Protein AF-A0A914RS29-F1 (afdb_monomer_lite)

Structure (mmCIF, N/CA/C/O backbone):
data_AF-A0A914RS29-F1
#
_entry.id   AF-A0A914RS29-F1
#
loop_
_atom_site.group_PDB
_atom_site.id
_atom_site.type_symbol
_atom_site.label_atom_id
_atom_site.label_alt_id
_atom_site.label_comp_id
_atom_site.label_asym_id
_atom_site.label_entity_id
_atom_site.label_seq_id
_atom_site.pdbx_PDB_ins_code
_atom_site.Cartn_x
_atom_site.Cartn_y
_atom_site.Cartn_z
_atom_site.occupancy
_atom_site.B_iso_or_equiv
_atom_site.auth_seq_id
_atom_site.auth_comp_id
_atom_site.auth_asym_id
_atom_site.auth_atom_id
_atom_site.pdbx_PDB_model_num
ATOM 1 N N . PHE A 1 1 ? 13.193 -13.927 -17.361 1.00 44.31 1 PHE A N 1
ATOM 2 C CA . PHE A 1 1 ? 12.339 -12.820 -16.896 1.00 44.31 1 PHE A CA 1
ATOM 3 C C . PHE A 1 1 ? 12.975 -12.173 -15.684 1.00 44.31 1 PHE A C 1
ATOM 5 O O . PHE A 1 1 ? 13.055 -12.802 -14.634 1.00 44.31 1 PHE A O 1
ATOM 12 N N . PHE A 1 2 ? 13.460 -10.947 -15.854 1.00 51.28 2 PHE A N 1
ATOM 13 C CA . PHE A 1 2 ? 13.967 -10.108 -14.775 1.00 51.28 2 PHE A CA 1
ATOM 14 C C . PHE A 1 2 ? 12.922 -9.043 -14.450 1.00 51.28 2 PHE A C 1
ATOM 16 O O . PHE A 1 2 ? 12.379 -8.392 -15.341 1.00 51.28 2 PHE A O 1
ATOM 23 N N . VAL A 1 3 ? 12.620 -8.892 -13.164 1.00 55.91 3 VAL A N 1
ATOM 24 C CA . VAL A 1 3 ? 11.637 -7.929 -12.664 1.00 55.91 3 VAL A CA 1
ATOM 25 C C . VAL A 1 3 ? 12.386 -6.903 -11.832 1.00 55.91 3 VAL A C 1
ATOM 27 O O . VAL A 1 3 ? 13.039 -7.263 -10.854 1.00 55.91 3 VAL A O 1
ATOM 30 N N . SER A 1 4 ? 12.308 -5.631 -12.218 1.00 56.94 4 SER A N 1
ATOM 31 C CA . SER A 1 4 ? 12.988 -4.549 -11.507 1.00 56.94 4 SER A CA 1
ATOM 32 C C . SER A 1 4 ? 11.998 -3.512 -11.005 1.00 56.94 4 SER A C 1
ATOM 34 O O . SER A 1 4 ? 11.133 -3.038 -11.742 1.00 56.94 4 SER A O 1
ATOM 36 N N . ILE A 1 5 ? 12.178 -3.138 -9.742 1.00 56.88 5 ILE A N 1
ATOM 37 C CA . ILE A 1 5 ? 11.445 -2.063 -9.063 1.00 56.88 5 ILE A CA 1
ATOM 38 C C . ILE A 1 5 ? 12.197 -0.723 -9.108 1.00 56.88 5 ILE A C 1
ATOM 40 O O . ILE A 1 5 ? 11.660 0.297 -8.684 1.00 56.88 5 ILE A O 1
ATOM 44 N N . THR A 1 6 ? 13.444 -0.723 -9.593 1.00 55.88 6 THR A N 1
ATOM 45 C CA . THR A 1 6 ? 14.320 0.454 -9.682 1.00 55.88 6 THR A CA 1
ATOM 46 C C . THR A 1 6 ? 15.279 0.334 -10.876 1.00 55.88 6 THR A C 1
ATOM 48 O O . THR A 1 6 ? 16.475 0.088 -10.706 1.00 55.88 6 THR A O 1
ATOM 51 N N . PRO A 1 7 ? 14.784 0.503 -12.114 1.00 52.34 7 PRO A N 1
ATOM 52 C CA . PRO A 1 7 ? 15.576 0.299 -13.328 1.00 52.34 7 PRO A CA 1
ATOM 53 C C . PRO A 1 7 ? 16.844 1.157 -13.419 1.00 52.34 7 PRO A C 1
ATOM 55 O O . PRO A 1 7 ? 17.815 0.726 -14.034 1.00 52.34 7 PRO A O 1
ATOM 58 N N . GLU A 1 8 ? 16.866 2.327 -12.775 1.00 53.03 8 GLU A N 1
ATOM 59 C CA . GLU A 1 8 ? 17.963 3.297 -12.910 1.00 53.03 8 GLU A CA 1
ATOM 60 C C . GLU A 1 8 ? 18.667 3.649 -11.592 1.00 53.03 8 GLU A C 1
ATOM 62 O O . GLU A 1 8 ? 19.617 4.426 -11.587 1.00 53.03 8 GLU A O 1
ATOM 67 N N . ALA A 1 9 ? 18.239 3.084 -10.459 1.00 52.06 9 ALA A N 1
ATOM 68 C CA . ALA A 1 9 ? 18.723 3.540 -9.151 1.00 52.06 9 ALA A CA 1
ATOM 69 C C . ALA A 1 9 ? 20.051 2.899 -8.710 1.00 52.06 9 ALA A C 1
ATOM 71 O O . ALA A 1 9 ? 20.603 3.294 -7.686 1.00 52.06 9 ALA A O 1
ATOM 72 N N . SER A 1 10 ? 20.573 1.902 -9.435 1.00 55.94 10 SER A N 1
ATOM 73 C CA . SER A 1 10 ? 21.812 1.220 -9.050 1.00 55.94 10 SER A CA 1
ATOM 74 C C . SER A 1 10 ? 22.668 0.810 -10.249 1.00 55.94 10 SER A C 1
ATOM 76 O O . SER A 1 10 ? 22.168 0.501 -11.331 1.00 55.94 10 SER A O 1
ATOM 78 N N . ARG A 1 11 ? 23.990 0.738 -10.028 1.00 53.81 11 ARG A N 1
ATOM 79 C CA . ARG A 1 11 ? 24.961 0.180 -10.993 1.00 53.81 11 ARG A CA 1
ATOM 80 C C . ARG A 1 11 ? 24.637 -1.271 -11.373 1.00 53.81 11 ARG A C 1
ATOM 82 O O . ARG A 1 11 ? 25.029 -1.734 -12.441 1.00 53.81 11 ARG A O 1
ATOM 89 N N . ILE A 1 12 ? 23.917 -1.980 -10.505 1.00 57.97 12 ILE A N 1
ATOM 90 C CA . ILE A 1 12 ? 23.442 -3.343 -10.745 1.00 57.97 12 ILE A CA 1
ATOM 91 C C . ILE A 1 12 ? 22.290 -3.323 -11.758 1.00 57.97 12 ILE A C 1
ATOM 93 O O . ILE A 1 12 ? 22.309 -4.107 -12.699 1.00 57.97 12 ILE A O 1
ATOM 97 N N . GLY A 1 13 ? 21.344 -2.385 -11.637 1.00 57.66 13 GLY A N 1
ATOM 98 C CA . GLY A 1 13 ? 20.226 -2.235 -12.575 1.00 57.66 13 GLY A CA 1
ATOM 99 C C . GLY A 1 13 ? 20.685 -1.964 -14.009 1.00 57.66 13 GLY A C 1
ATOM 100 O O . GLY A 1 13 ? 20.216 -2.620 -14.937 1.00 57.66 13 GLY A O 1
ATOM 101 N N . THR A 1 14 ? 21.671 -1.079 -14.190 1.00 61.97 14 THR A N 1
ATOM 102 C CA . THR A 1 14 ? 22.238 -0.780 -15.517 1.00 61.97 14 THR A CA 1
ATOM 103 C C . THR A 1 14 ? 23.048 -1.942 -16.094 1.00 61.97 14 THR A C 1
ATOM 105 O O . THR A 1 14 ? 23.002 -2.179 -17.300 1.00 61.97 14 THR A O 1
ATOM 108 N N . THR A 1 15 ? 23.751 -2.698 -15.247 1.00 64.88 15 THR A N 1
ATOM 109 C CA . THR A 1 15 ? 24.511 -3.884 -15.669 1.00 64.88 15 THR A CA 1
ATOM 110 C C . THR A 1 15 ? 23.579 -5.029 -16.064 1.00 64.88 15 THR A C 1
ATOM 112 O O . THR A 1 15 ? 23.747 -5.596 -17.137 1.00 64.88 15 THR A O 1
ATOM 115 N N . ILE A 1 16 ? 22.555 -5.327 -15.258 1.00 62.28 16 ILE A N 1
ATOM 116 C CA . ILE A 1 16 ? 21.561 -6.367 -15.561 1.00 62.28 16 ILE A CA 1
ATOM 117 C C . ILE A 1 16 ? 20.756 -5.996 -16.807 1.00 62.28 16 ILE A C 1
ATOM 119 O O . ILE A 1 16 ? 20.585 -6.840 -17.676 1.00 62.28 16 ILE A O 1
ATOM 123 N N . LYS A 1 17 ? 20.330 -4.734 -16.960 1.00 62.66 17 LYS A N 1
ATOM 124 C CA . LYS A 1 17 ? 19.631 -4.281 -18.174 1.00 62.66 17 LYS A CA 1
ATOM 125 C C . LYS A 1 17 ? 20.494 -4.431 -19.432 1.00 62.66 17 LYS A C 1
ATOM 127 O O . LYS A 1 17 ? 19.974 -4.774 -20.477 1.00 62.66 17 LYS A O 1
ATOM 132 N N . ARG A 1 18 ? 21.814 -4.235 -19.329 1.00 65.00 18 ARG A N 1
ATOM 133 C CA . ARG A 1 18 ? 22.756 -4.497 -20.432 1.00 65.00 18 ARG A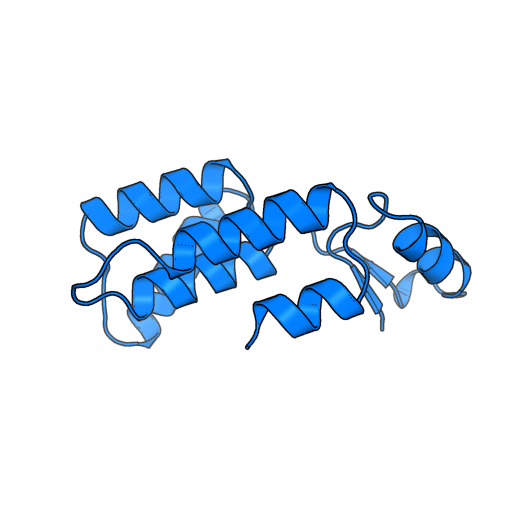 CA 1
ATOM 134 C C . ARG A 1 18 ? 22.984 -5.982 -20.730 1.00 65.00 18 ARG A C 1
ATOM 136 O O . ARG A 1 18 ? 23.480 -6.287 -21.807 1.00 65.00 18 ARG A O 1
ATOM 143 N N . LEU A 1 19 ? 22.721 -6.865 -19.769 1.00 63.88 19 LEU A N 1
ATOM 144 C CA . LEU A 1 19 ? 22.872 -8.317 -19.913 1.00 63.88 19 LEU A CA 1
ATOM 145 C C . LEU A 1 19 ? 21.598 -8.991 -20.432 1.00 63.88 19 LEU A C 1
ATOM 147 O O . LEU A 1 19 ? 21.651 -10.131 -20.881 1.00 63.88 19 LEU A O 1
ATOM 15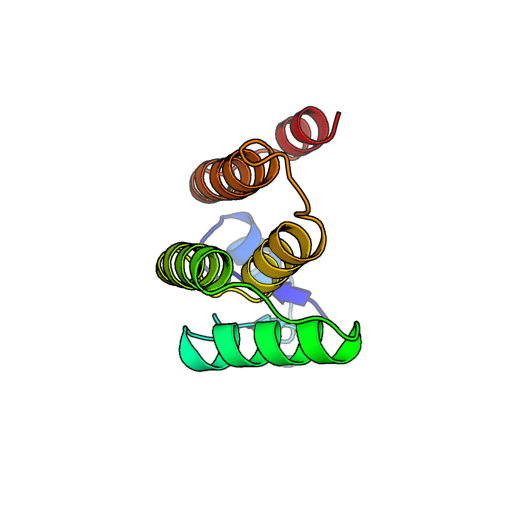1 N N . VAL A 1 20 ? 20.459 -8.308 -20.353 1.00 65.50 20 VAL A N 1
ATOM 152 C CA . VAL A 1 20 ? 19.205 -8.763 -20.942 1.00 65.50 20 VAL A CA 1
ATOM 153 C C . VAL A 1 20 ? 19.186 -8.297 -22.398 1.00 65.50 20 VAL A C 1
ATOM 155 O O . VAL A 1 20 ? 19.021 -7.115 -22.670 1.00 65.50 20 VAL A O 1
ATOM 158 N N . GLU A 1 21 ? 19.420 -9.225 -23.328 1.00 65.12 21 GLU A N 1
ATOM 159 C CA . GLU A 1 21 ? 19.482 -8.948 -24.776 1.00 65.12 21 GLU A CA 1
ATOM 160 C C . GLU A 1 21 ? 18.104 -8.645 -25.392 1.00 65.12 21 GLU A C 1
ATOM 162 O O . GLU A 1 21 ? 18.026 -8.064 -26.472 1.00 65.12 21 GLU A O 1
ATOM 167 N N . ASP A 1 22 ? 17.027 -9.022 -24.697 1.00 68.56 22 ASP A N 1
ATOM 168 C CA . ASP A 1 22 ? 15.638 -8.880 -25.130 1.00 68.56 22 ASP A CA 1
ATOM 169 C C . ASP A 1 22 ? 14.831 -8.062 -24.108 1.00 68.56 22 ASP A C 1
ATOM 171 O O . ASP A 1 22 ? 14.561 -8.522 -22.994 1.00 68.56 22 ASP A O 1
ATOM 175 N N . ASP A 1 23 ? 14.428 -6.848 -24.492 1.00 64.00 23 ASP A N 1
ATOM 176 C CA . ASP A 1 23 ? 13.667 -5.921 -23.645 1.00 64.00 23 ASP A CA 1
ATOM 177 C C . ASP A 1 23 ? 12.317 -6.506 -23.174 1.00 64.00 23 ASP A C 1
ATOM 179 O O . ASP A 1 23 ? 11.839 -6.139 -22.099 1.00 64.00 23 ASP A O 1
ATOM 183 N N . GLU A 1 24 ? 11.732 -7.476 -23.891 1.00 64.12 24 GLU A N 1
ATOM 184 C CA . GLU A 1 24 ? 10.507 -8.184 -23.472 1.00 64.12 24 GLU A CA 1
ATOM 185 C C . GLU A 1 24 ? 10.734 -9.054 -22.222 1.00 64.12 24 GLU A C 1
ATOM 187 O O . GLU A 1 24 ? 9.803 -9.374 -21.477 1.00 64.12 24 GLU A O 1
ATOM 192 N N . GLN A 1 25 ? 11.987 -9.423 -21.938 1.00 63.75 25 GLN A N 1
ATOM 193 C CA . GLN A 1 25 ? 12.357 -10.191 -20.750 1.00 63.75 25 GLN A CA 1
ATOM 194 C C . GLN A 1 25 ? 12.573 -9.312 -19.512 1.00 63.75 25 GLN A C 1
ATOM 196 O O . GLN A 1 25 ? 12.830 -9.855 -18.424 1.00 63.75 25 GLN A O 1
ATOM 201 N N . TYR A 1 26 ? 12.453 -7.987 -19.658 1.00 64.81 26 TYR A N 1
ATOM 202 C CA . TYR A 1 26 ? 12.576 -7.005 -18.592 1.00 64.81 26 TYR A CA 1
ATOM 203 C C . TYR A 1 26 ? 11.231 -6.345 -18.283 1.00 64.81 26 TYR A C 1
ATOM 205 O O . TYR A 1 26 ? 10.769 -5.438 -18.973 1.00 64.81 26 TYR A O 1
ATOM 213 N N . VAL A 1 27 ? 10.614 -6.746 -17.173 1.00 73.12 27 VAL A N 1
ATOM 214 C CA . VAL A 1 27 ? 9.361 -6.129 -16.727 1.00 73.12 27 VAL A CA 1
ATOM 215 C C . VAL A 1 27 ? 9.676 -5.057 -15.695 1.00 73.12 27 VAL A C 1
ATOM 217 O O . VAL A 1 27 ? 10.074 -5.349 -14.561 1.00 73.12 27 VAL A O 1
ATOM 220 N N . HIS A 1 28 ? 9.481 -3.799 -16.087 1.00 69.06 28 HIS A N 1
ATOM 221 C CA . HIS A 1 28 ? 9.483 -2.690 -15.145 1.00 69.06 28 HIS A CA 1
ATOM 222 C C . HIS A 1 28 ? 8.205 -2.719 -14.312 1.00 69.06 28 HIS A C 1
ATOM 224 O O . HIS A 1 28 ? 7.097 -2.715 -14.849 1.00 69.06 28 HIS A O 1
ATOM 230 N N . VAL A 1 29 ? 8.364 -2.704 -12.992 1.00 76.50 29 VAL A N 1
ATOM 231 C CA . VAL A 1 29 ? 7.234 -2.661 -12.071 1.00 76.50 29 VAL A CA 1
ATOM 232 C C . VAL A 1 29 ? 7.193 -1.292 -11.399 1.00 76.50 29 VAL A C 1
ATOM 234 O O . VAL A 1 29 ? 7.988 -1.037 -10.489 1.00 76.50 29 VAL A O 1
ATOM 237 N N . PRO A 1 30 ? 6.281 -0.400 -11.827 1.00 80.06 30 PRO A N 1
ATOM 238 C CA . PRO A 1 30 ? 6.197 0.937 -11.271 1.00 80.06 30 PRO A CA 1
ATOM 239 C C . PRO A 1 30 ? 5.618 0.923 -9.846 1.00 80.06 30 PRO A C 1
ATOM 241 O O . PRO A 1 30 ? 4.994 -0.055 -9.416 1.00 80.06 30 PRO A O 1
ATOM 244 N N . PRO A 1 31 ? 5.775 2.028 -9.099 1.00 85.31 31 PRO A N 1
ATOM 245 C CA . PRO A 1 31 ? 5.020 2.244 -7.872 1.00 85.31 31 PRO A CA 1
ATOM 246 C C . PRO A 1 31 ? 3.508 2.166 -8.135 1.00 85.31 31 PRO A C 1
ATOM 248 O O . PRO A 1 31 ? 3.026 2.696 -9.133 1.00 85.31 31 PRO A O 1
ATOM 251 N N . LEU A 1 32 ? 2.749 1.542 -7.227 1.00 88.75 32 LEU A N 1
ATOM 252 C CA . LEU A 1 32 ? 1.290 1.415 -7.353 1.00 88.75 32 LEU A CA 1
ATOM 253 C C . LEU A 1 32 ? 0.561 2.759 -7.221 1.00 88.75 32 LEU A C 1
ATOM 255 O O . LEU A 1 32 ? -0.559 2.904 -7.700 1.00 88.75 32 LEU A O 1
ATOM 259 N N . GLY A 1 33 ? 1.162 3.730 -6.532 1.00 91.69 33 GLY A N 1
ATOM 260 C CA . GLY A 1 33 ? 0.478 4.947 -6.111 1.00 91.69 33 GLY A CA 1
ATOM 261 C C . GLY A 1 33 ? -0.383 4.751 -4.857 1.00 91.69 33 GLY A C 1
ATOM 262 O O . GLY A 1 33 ? -0.657 3.635 -4.414 1.00 91.69 33 GLY A O 1
ATOM 263 N N . MET A 1 34 ? -0.775 5.872 -4.243 1.00 93.75 34 MET A N 1
ATOM 264 C CA . MET A 1 34 ? -1.455 5.890 -2.941 1.00 93.75 34 MET A CA 1
ATOM 265 C C . MET A 1 34 ? -2.817 5.187 -2.981 1.00 93.75 34 MET A C 1
ATOM 267 O O . MET A 1 34 ? -3.083 4.341 -2.132 1.00 93.75 34 MET A O 1
ATOM 271 N N . GLY A 1 35 ? -3.665 5.524 -3.961 1.00 95.75 35 GLY A N 1
ATOM 272 C CA . GLY A 1 35 ? -5.026 4.984 -4.062 1.00 95.75 35 GLY A CA 1
ATOM 273 C C . GLY A 1 35 ? -5.026 3.463 -4.183 1.00 95.75 35 GLY A C 1
ATOM 274 O O . GLY A 1 35 ? -5.541 2.772 -3.307 1.00 95.75 35 GLY A O 1
ATOM 275 N N . LEU A 1 36 ? -4.327 2.943 -5.195 1.00 94.44 36 LEU A N 1
ATOM 276 C CA . LEU A 1 36 ? -4.216 1.502 -5.415 1.00 94.44 36 LEU A CA 1
ATOM 277 C C . LEU A 1 36 ? -3.481 0.795 -4.265 1.00 94.44 36 LEU A C 1
ATOM 279 O O . LEU A 1 36 ? -3.861 -0.305 -3.874 1.00 94.44 36 LEU A O 1
ATOM 283 N N . GLY A 1 37 ? -2.461 1.424 -3.671 1.00 94.88 37 GLY A N 1
ATOM 284 C CA . GLY A 1 37 ? -1.777 0.885 -2.494 1.00 94.88 37 GLY A CA 1
ATOM 285 C C . GLY A 1 37 ? -2.709 0.699 -1.289 1.00 94.88 37 GLY A C 1
ATOM 286 O O . GLY A 1 37 ? -2.641 -0.332 -0.618 1.00 94.88 37 GLY A O 1
ATOM 287 N N . LEU A 1 38 ? -3.603 1.659 -1.028 1.00 96.19 38 LEU A N 1
ATOM 288 C CA . LEU A 1 38 ? -4.609 1.565 0.034 1.00 96.19 38 LEU A CA 1
ATOM 289 C C . LEU A 1 38 ? -5.658 0.491 -0.269 1.00 96.19 38 LEU A C 1
ATOM 291 O O . LEU A 1 38 ? -5.967 -0.315 0.610 1.00 96.19 38 LEU A O 1
ATOM 295 N N . GLU A 1 39 ? -6.165 0.452 -1.502 1.00 97.12 39 GLU A N 1
ATOM 296 C CA . GLU A 1 39 ? -7.143 -0.546 -1.951 1.00 97.12 39 GLU A CA 1
ATOM 297 C C . GLU A 1 39 ? -6.598 -1.969 -1.817 1.00 97.12 39 GLU A C 1
ATOM 299 O O . GLU A 1 39 ? -7.244 -2.825 -1.217 1.00 97.12 39 GLU A O 1
ATOM 304 N N . VAL A 1 40 ? -5.369 -2.213 -2.277 1.00 95.88 40 VAL A N 1
ATOM 305 C CA . VAL A 1 40 ? -4.716 -3.526 -2.183 1.00 95.88 40 VAL A CA 1
ATOM 306 C C . VAL A 1 40 ? -4.552 -3.970 -0.729 1.00 95.88 40 VAL A C 1
ATOM 308 O O . VAL A 1 40 ? -4.816 -5.128 -0.401 1.00 95.88 40 VAL A O 1
ATOM 311 N N . ILE A 1 41 ? -4.152 -3.064 0.169 1.00 94.19 41 ILE A N 1
ATOM 312 C CA . ILE A 1 41 ? -4.056 -3.379 1.601 1.00 94.19 41 ILE A CA 1
ATOM 313 C C . ILE A 1 41 ? -5.442 -3.689 2.177 1.00 94.19 41 ILE A C 1
ATOM 315 O O . ILE A 1 41 ? -5.572 -4.634 2.957 1.00 94.19 41 ILE A O 1
ATOM 319 N N . ALA A 1 42 ? -6.474 -2.933 1.796 1.00 95.25 42 ALA A N 1
ATOM 320 C CA . ALA A 1 42 ? -7.841 -3.171 2.246 1.00 95.25 42 ALA A CA 1
ATOM 321 C C . ALA A 1 42 ? -8.349 -4.545 1.788 1.00 95.25 42 ALA A C 1
ATOM 323 O O . ALA A 1 42 ? -8.883 -5.297 2.604 1.00 95.25 42 ALA A O 1
ATOM 324 N N . GLU A 1 43 ? -8.119 -4.907 0.527 1.00 95.50 43 GLU A N 1
ATOM 325 C CA . GLU A 1 43 ? -8.486 -6.215 -0.018 1.00 95.50 43 GLU A CA 1
ATOM 326 C C . GLU A 1 43 ? -7.730 -7.357 0.667 1.00 95.50 43 GLU A C 1
ATOM 328 O O . GLU A 1 43 ? -8.342 -8.335 1.097 1.00 95.50 43 GLU A O 1
ATOM 333 N N . TRP A 1 44 ? -6.418 -7.230 0.889 1.00 94.38 44 TRP A N 1
ATOM 334 C CA . TRP A 1 44 ? -5.670 -8.250 1.632 1.00 94.38 44 TRP A CA 1
ATOM 335 C C . TRP A 1 44 ? -6.155 -8.421 3.074 1.00 94.38 44 TRP A C 1
ATOM 337 O O . TRP A 1 44 ? -6.183 -9.544 3.575 1.00 94.38 44 TRP A O 1
ATOM 347 N N . MET A 1 45 ? -6.570 -7.341 3.737 1.00 92.62 45 MET A N 1
ATOM 348 C CA . MET A 1 45 ? -7.162 -7.413 5.075 1.00 92.62 45 MET A CA 1
ATOM 349 C C . MET A 1 45 ? -8.521 -8.131 5.056 1.00 92.62 45 MET A C 1
ATOM 351 O O . MET A 1 45 ? -8.755 -9.004 5.898 1.00 92.62 45 MET A O 1
ATOM 355 N N . LYS A 1 46 ? -9.375 -7.847 4.060 1.00 92.62 46 LYS A N 1
ATOM 356 C CA . LYS A 1 46 ? -10.654 -8.551 3.861 1.00 92.62 46 LYS A CA 1
ATOM 357 C C . LYS A 1 46 ? -10.452 -10.050 3.645 1.00 92.62 46 LYS A C 1
ATOM 359 O O . LYS A 1 46 ? -11.152 -10.840 4.272 1.00 92.62 46 LYS A O 1
ATOM 364 N N . LEU A 1 47 ? -9.471 -10.445 2.827 1.00 90.44 47 LEU A N 1
ATOM 365 C CA . LEU A 1 47 ? -9.163 -11.856 2.553 1.00 90.44 47 LEU A CA 1
ATOM 366 C C . LEU A 1 47 ? -8.792 -12.647 3.814 1.00 90.44 47 LEU A C 1
ATOM 368 O O . LEU A 1 47 ? -9.083 -13.836 3.898 1.00 90.44 47 LEU A O 1
ATOM 372 N N . VAL A 1 48 ? -8.184 -11.999 4.813 1.00 86.88 48 VAL A N 1
ATOM 373 C CA . VAL A 1 48 ? -7.875 -12.625 6.113 1.00 86.88 48 VAL A CA 1
ATOM 374 C C . VAL A 1 48 ? -8.967 -12.403 7.168 1.00 86.88 48 VAL A C 1
ATOM 376 O O . VAL A 1 48 ? -8.736 -12.644 8.355 1.00 86.88 48 VAL A O 1
ATOM 379 N N . GLY A 1 49 ? -10.147 -11.926 6.758 1.00 86.94 49 GLY A N 1
ATOM 380 C CA . GLY A 1 49 ? -11.306 -11.715 7.625 1.00 86.94 49 GLY A CA 1
ATOM 381 C C . GLY A 1 49 ? -11.105 -10.617 8.671 1.00 86.94 49 GLY A C 1
ATOM 382 O O . GLY A 1 49 ? -11.650 -10.707 9.770 1.00 86.94 49 GLY A O 1
ATOM 383 N N . ARG A 1 50 ? -10.276 -9.606 8.384 1.00 85.56 50 ARG A N 1
ATOM 384 C CA . ARG A 1 50 ? -9.959 -8.517 9.319 1.00 85.56 50 ARG A CA 1
ATOM 385 C C . ARG A 1 50 ? -10.116 -7.148 8.667 1.00 85.56 50 ARG A C 1
ATOM 387 O O . ARG A 1 50 ? -10.093 -6.996 7.454 1.00 85.56 50 ARG A O 1
ATOM 394 N N . THR A 1 51 ? -10.210 -6.126 9.507 1.00 88.56 51 THR A N 1
ATO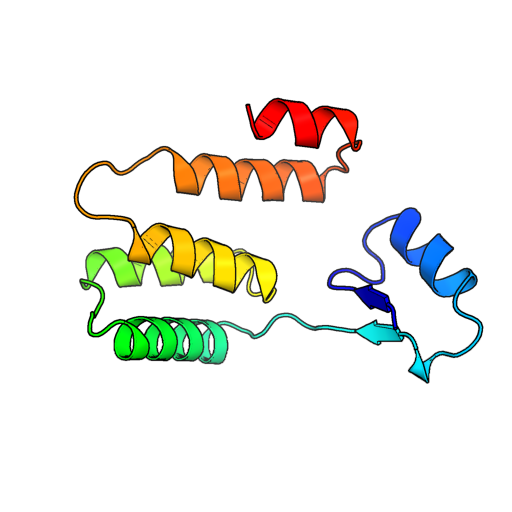M 395 C CA . THR A 1 51 ? -10.072 -4.725 9.103 1.00 88.56 51 THR A CA 1
ATOM 396 C C . THR A 1 51 ? -9.073 -4.029 10.019 1.00 88.56 51 THR A C 1
ATOM 398 O O . THR A 1 51 ? -8.774 -4.519 11.112 1.00 88.56 51 THR A O 1
ATOM 401 N N . LEU A 1 52 ? -8.520 -2.911 9.562 1.00 87.94 52 LEU A N 1
ATOM 402 C CA . LEU A 1 52 ? -7.636 -2.074 10.364 1.00 87.94 52 LEU A CA 1
ATOM 403 C C . LEU A 1 52 ? -8.448 -1.019 11.121 1.00 87.94 52 LEU A C 1
ATOM 405 O O . LEU A 1 52 ? -9.455 -0.506 10.634 1.00 87.94 52 LEU A O 1
ATOM 409 N N . THR A 1 53 ? -7.976 -0.661 12.311 1.00 89.31 53 THR A N 1
ATOM 410 C CA . THR A 1 53 ? -8.476 0.504 13.056 1.00 89.31 53 THR A CA 1
ATOM 411 C C . THR A 1 53 ? -8.119 1.808 12.334 1.00 89.31 53 THR A C 1
ATOM 413 O O . THR A 1 53 ? -7.146 1.860 11.580 1.00 89.31 53 THR A O 1
ATOM 416 N N . ALA A 1 54 ? -8.833 2.901 12.625 1.00 88.94 54 ALA A N 1
ATOM 417 C CA . ALA A 1 54 ? -8.539 4.225 12.056 1.00 88.94 54 ALA A CA 1
ATOM 418 C C . ALA A 1 54 ? -7.074 4.660 12.275 1.00 88.94 54 ALA A C 1
ATOM 420 O O . ALA A 1 54 ? -6.434 5.200 11.376 1.00 88.94 54 ALA A O 1
ATOM 421 N N . ARG A 1 55 ? -6.499 4.346 13.445 1.00 86.06 55 ARG A N 1
ATOM 422 C CA . ARG A 1 55 ? -5.090 4.633 13.757 1.00 86.06 55 ARG A CA 1
ATOM 423 C C . ARG A 1 55 ? -4.114 3.795 12.928 1.00 86.06 55 ARG A C 1
ATOM 425 O O . ARG A 1 55 ? -3.048 4.278 12.563 1.00 86.06 55 ARG A O 1
ATOM 432 N N . GLN A 1 56 ? -4.439 2.533 12.658 1.00 86.81 56 GLN A N 1
ATOM 433 C CA . GLN A 1 56 ? -3.618 1.701 11.778 1.00 86.81 56 GLN A CA 1
ATOM 434 C C . GLN A 1 56 ? -3.683 2.207 10.336 1.00 86.81 56 GLN A C 1
ATOM 436 O O . GLN A 1 56 ? -2.642 2.256 9.690 1.00 86.81 56 GLN A O 1
ATOM 441 N N . TRP A 1 57 ? -4.852 2.651 9.867 1.00 92.50 57 TRP A N 1
ATOM 442 C CA . TRP A 1 57 ? -4.987 3.290 8.558 1.00 92.50 57 TRP A CA 1
ATOM 443 C C . TRP A 1 57 ? -4.167 4.578 8.439 1.00 92.50 57 TRP A C 1
ATOM 445 O O . TRP A 1 57 ? -3.469 4.743 7.448 1.00 92.50 57 TRP A O 1
ATOM 455 N N . ASP A 1 58 ? -4.145 5.433 9.465 1.00 88.56 58 ASP A N 1
ATOM 456 C CA . ASP A 1 58 ? -3.276 6.621 9.489 1.00 88.56 58 ASP A CA 1
ATOM 457 C C . ASP A 1 58 ? -1.784 6.260 9.327 1.00 88.56 58 ASP A C 1
ATOM 459 O O . ASP A 1 58 ? -1.060 6.896 8.560 1.00 88.56 58 ASP A O 1
ATOM 463 N N . LEU A 1 59 ? -1.322 5.185 9.980 1.00 84.88 59 LEU A N 1
ATOM 464 C CA . LEU A 1 59 ? 0.049 4.687 9.809 1.00 84.88 59 LEU A CA 1
ATOM 465 C C . LEU A 1 59 ? 0.308 4.141 8.400 1.00 84.88 59 LEU A C 1
ATOM 467 O O . LEU A 1 59 ? 1.388 4.373 7.858 1.00 84.88 59 LEU A O 1
ATOM 471 N N . VAL A 1 60 ? -0.657 3.429 7.811 1.00 89.06 60 VAL A N 1
ATOM 472 C CA . VAL A 1 60 ? -0.563 2.932 6.430 1.00 89.06 60 VAL A CA 1
ATOM 473 C C . VAL A 1 60 ? -0.444 4.100 5.457 1.00 89.06 60 VAL A C 1
ATOM 475 O O . VAL A 1 60 ? 0.481 4.113 4.649 1.00 89.06 60 VAL A O 1
ATOM 478 N N . THR A 1 61 ? -1.315 5.104 5.569 1.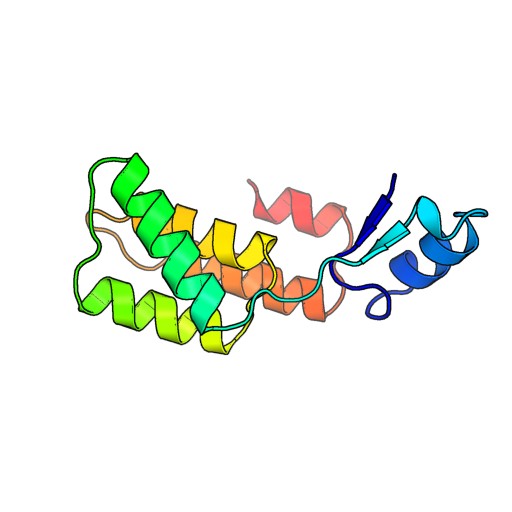00 91.62 61 THR A N 1
ATOM 479 C CA . THR A 1 61 ? -1.301 6.291 4.705 1.00 91.62 61 THR A CA 1
ATOM 480 C C . THR A 1 61 ? 0.019 7.046 4.821 1.00 91.62 61 THR A C 1
ATOM 482 O O . THR A 1 61 ? 0.625 7.387 3.809 1.00 91.62 61 THR A O 1
ATOM 485 N N . LYS A 1 62 ? 0.528 7.250 6.044 1.00 85.56 62 LYS A N 1
ATOM 486 C CA . LYS A 1 62 ? 1.841 7.877 6.256 1.00 85.56 62 LYS A CA 1
ATOM 487 C C . LYS A 1 62 ? 2.966 7.072 5.619 1.00 85.56 62 LYS A C 1
ATOM 489 O O . LYS A 1 62 ? 3.822 7.660 4.974 1.00 85.56 62 LYS A O 1
ATOM 494 N N . ALA A 1 63 ? 2.963 5.748 5.766 1.00 83.75 63 ALA A N 1
ATOM 495 C CA . ALA A 1 63 ? 3.981 4.894 5.163 1.00 83.75 63 ALA A CA 1
ATOM 496 C C . ALA A 1 63 ? 3.929 4.953 3.627 1.00 83.75 63 ALA A C 1
ATOM 498 O O . ALA A 1 63 ? 4.958 5.187 2.997 1.00 83.75 63 ALA A O 1
ATOM 499 N N . LEU A 1 64 ? 2.740 4.827 3.028 1.00 87.81 64 LEU A N 1
ATOM 500 C CA . LEU A 1 64 ? 2.550 4.905 1.576 1.00 87.81 64 LEU A CA 1
ATOM 501 C C . LEU A 1 64 ? 2.926 6.272 0.992 1.00 87.81 64 LEU A C 1
ATOM 503 O O . LEU A 1 64 ? 3.328 6.344 -0.165 1.00 87.81 64 LEU A O 1
ATOM 507 N N . ALA A 1 65 ? 2.857 7.350 1.777 1.00 88.88 65 ALA A N 1
ATOM 508 C CA . ALA A 1 65 ? 3.325 8.662 1.336 1.00 88.88 65 ALA A CA 1
ATOM 509 C C . ALA A 1 65 ? 4.845 8.690 1.076 1.00 88.88 65 ALA A C 1
ATOM 511 O O . ALA A 1 65 ? 5.306 9.511 0.288 1.00 88.88 65 ALA A O 1
ATOM 512 N N . TYR A 1 66 ? 5.620 7.788 1.696 1.00 83.94 66 TYR A N 1
ATOM 513 C CA . TYR A 1 66 ? 7.062 7.668 1.460 1.00 83.94 66 TYR A CA 1
ATOM 514 C C . TYR A 1 66 ? 7.409 6.777 0.266 1.00 83.94 66 TYR A C 1
ATOM 516 O O . TYR A 1 66 ? 8.369 7.059 -0.448 1.00 83.94 66 TYR A O 1
ATOM 524 N N . CYS A 1 67 ? 6.684 5.677 0.063 1.00 82.56 67 CYS A N 1
ATOM 525 C CA . CYS A 1 67 ? 6.952 4.740 -1.023 1.00 82.56 67 CYS A CA 1
ATOM 526 C C . CYS A 1 67 ? 5.688 3.945 -1.356 1.00 82.56 67 CYS A C 1
ATOM 528 O O . CYS A 1 67 ? 4.935 3.552 -0.472 1.00 82.56 67 CYS A O 1
ATOM 530 N N . THR A 1 68 ? 5.463 3.677 -2.639 1.00 89.25 68 THR A N 1
ATOM 531 C CA . THR A 1 68 ? 4.337 2.852 -3.105 1.00 89.25 68 THR A CA 1
ATOM 532 C C . THR A 1 68 ? 4.795 1.712 -4.010 1.00 89.25 68 THR A C 1
ATOM 534 O O . THR A 1 68 ? 3.992 1.142 -4.739 1.00 89.25 68 THR A O 1
ATOM 537 N N . LEU A 1 69 ? 6.080 1.339 -3.966 1.00 87.12 69 LEU A N 1
ATOM 538 C CA . LEU A 1 69 ? 6.569 0.154 -4.675 1.00 87.12 69 LEU A CA 1
ATOM 539 C C . LEU A 1 69 ? 5.886 -1.112 -4.131 1.00 87.12 69 LEU A C 1
ATOM 541 O O . LEU A 1 69 ? 5.719 -1.223 -2.913 1.00 87.12 69 LEU A O 1
ATOM 545 N N . PRO A 1 70 ? 5.538 -2.099 -4.976 1.00 85.81 70 PRO A N 1
ATOM 546 C CA . PRO A 1 70 ? 4.753 -3.259 -4.540 1.00 85.81 70 PRO A CA 1
ATOM 547 C C . PRO A 1 70 ? 5.347 -4.046 -3.378 1.00 85.81 70 PRO A C 1
ATOM 549 O O . PRO A 1 70 ? 4.617 -4.463 -2.477 1.00 85.81 70 PRO A O 1
ATOM 552 N N . LEU A 1 71 ? 6.675 -4.195 -3.348 1.00 83.75 71 LEU A N 1
ATOM 553 C CA . LEU A 1 71 ? 7.370 -4.823 -2.227 1.00 83.75 71 LEU A CA 1
ATOM 554 C C . LEU A 1 71 ? 7.115 -4.061 -0.921 1.00 83.75 71 LEU A C 1
ATOM 556 O O . LEU A 1 71 ? 6.801 -4.661 0.104 1.00 83.75 71 LEU A O 1
ATOM 560 N N . PHE A 1 72 ? 7.187 -2.733 -0.962 1.00 85.88 72 PHE A N 1
ATOM 561 C CA . PHE A 1 72 ? 6.961 -1.901 0.210 1.00 85.88 72 PHE A CA 1
ATOM 562 C C . PHE A 1 72 ? 5.496 -1.923 0.663 1.00 85.88 72 PHE A C 1
ATOM 564 O O . PHE A 1 72 ? 5.233 -2.079 1.854 1.00 85.88 72 PHE A O 1
ATOM 571 N N . VAL A 1 73 ? 4.538 -1.889 -0.269 1.00 88.75 73 VAL A N 1
ATOM 572 C CA . VAL A 1 73 ? 3.109 -2.074 0.049 1.00 88.75 73 VAL A CA 1
ATOM 573 C C . VAL A 1 73 ? 2.875 -3.427 0.737 1.00 88.75 73 VAL A C 1
ATOM 575 O O . VAL A 1 73 ? 2.163 -3.503 1.743 1.00 88.75 73 VAL A O 1
ATOM 578 N N . LYS A 1 74 ? 3.545 -4.494 0.276 1.00 87.19 74 LYS A N 1
ATOM 579 C CA . LYS A 1 74 ? 3.487 -5.817 0.916 1.00 87.19 74 LYS A CA 1
ATOM 580 C C . LYS A 1 74 ? 4.080 -5.817 2.328 1.00 87.19 74 LYS A C 1
ATOM 582 O O . LYS A 1 74 ? 3.502 -6.442 3.220 1.00 87.19 74 LYS A O 1
ATOM 587 N N . LEU A 1 75 ? 5.191 -5.113 2.553 1.00 85.00 75 LEU A N 1
ATOM 588 C CA . LEU A 1 75 ? 5.812 -4.971 3.877 1.00 85.00 75 LEU A CA 1
ATOM 589 C C . LEU A 1 75 ? 4.929 -4.180 4.850 1.00 85.00 75 LEU A C 1
ATOM 591 O O . LEU A 1 75 ? 4.784 -4.584 6.009 1.00 85.00 75 LEU A O 1
ATOM 595 N N . ILE A 1 76 ? 4.288 -3.100 4.388 1.00 87.12 76 ILE A N 1
ATOM 596 C CA . ILE A 1 76 ? 3.310 -2.349 5.187 1.00 87.12 76 ILE A CA 1
ATOM 597 C C . ILE A 1 76 ? 2.176 -3.280 5.615 1.00 87.12 76 ILE A C 1
ATOM 599 O O . ILE A 1 76 ? 1.914 -3.393 6.814 1.00 87.12 76 ILE A O 1
ATOM 603 N N . TYR A 1 77 ? 1.560 -3.996 4.666 1.00 89.12 77 TYR A N 1
ATOM 604 C CA . TYR A 1 77 ? 0.516 -4.982 4.958 1.00 89.12 77 TYR A CA 1
ATOM 605 C C . TYR A 1 77 ? 0.979 -6.007 5.999 1.00 89.12 77 TYR A C 1
ATOM 607 O O . TYR A 1 77 ? 0.331 -6.185 7.029 1.00 89.12 77 TYR A O 1
ATOM 615 N N . ALA A 1 78 ? 2.134 -6.641 5.775 1.00 84.38 78 ALA A N 1
ATOM 616 C CA . ALA A 1 78 ? 2.672 -7.658 6.673 1.00 84.38 78 ALA A CA 1
ATOM 617 C C . ALA A 1 78 ? 2.926 -7.119 8.091 1.00 84.38 78 ALA A C 1
ATOM 619 O O . ALA A 1 78 ? 2.845 -7.870 9.065 1.00 84.38 78 ALA A O 1
ATOM 620 N N . THR A 1 79 ? 3.217 -5.823 8.215 1.00 81.81 79 THR A N 1
ATOM 621 C CA . THR A 1 79 ? 3.406 -5.144 9.498 1.00 81.81 79 THR A CA 1
ATOM 622 C C . THR A 1 79 ? 2.076 -4.900 10.208 1.00 81.81 79 THR A C 1
ATOM 624 O O . THR A 1 79 ? 1.940 -5.211 11.394 1.00 81.81 79 THR A O 1
ATOM 627 N N . VAL A 1 80 ? 1.075 -4.361 9.507 1.00 84.44 80 VAL A N 1
ATOM 628 C CA . VAL A 1 80 ? -0.221 -4.015 10.115 1.00 84.44 80 VAL A CA 1
ATOM 629 C C . VAL A 1 80 ? -1.107 -5.235 10.361 1.00 84.44 80 VAL A C 1
ATOM 631 O O . VAL A 1 80 ? -1.822 -5.259 11.359 1.00 84.44 80 VAL A O 1
ATOM 634 N N . ALA A 1 81 ? -0.985 -6.285 9.545 1.00 83.38 81 ALA A N 1
ATOM 635 C CA . ALA A 1 81 ? -1.706 -7.547 9.717 1.00 83.38 81 ALA A CA 1
ATOM 636 C C . ALA A 1 81 ? -1.254 -8.336 10.962 1.00 83.38 81 ALA A C 1
ATOM 638 O O . ALA A 1 81 ? -2.057 -9.044 11.580 1.00 83.38 81 ALA A O 1
ATOM 639 N N . ARG A 1 82 ? 0.025 -8.205 11.354 1.00 76.31 82 ARG A N 1
ATOM 640 C CA . ARG A 1 82 ? 0.596 -8.845 12.555 1.00 76.31 82 ARG A CA 1
ATOM 641 C C . ARG A 1 82 ? 0.342 -8.063 13.844 1.00 76.31 82 ARG A C 1
ATOM 643 O O . ARG A 1 82 ? 0.372 -8.649 14.924 1.00 76.31 82 ARG A O 1
ATOM 650 N N . LYS A 1 83 ? 0.115 -6.749 13.762 1.00 62.50 83 LYS A N 1
ATOM 651 C CA . LYS A 1 83 ? 0.039 -5.868 14.936 1.00 62.50 83 LYS A CA 1
ATOM 652 C C . LYS A 1 83 ? -1.227 -6.156 15.757 1.00 62.50 83 LYS A C 1
ATOM 654 O O . LYS A 1 83 ? -2.321 -5.777 15.346 1.00 62.50 83 LYS A O 1
ATOM 659 N N . ARG A 1 84 ? -1.062 -6.785 16.930 1.00 56.16 84 ARG A N 1
ATOM 660 C CA . ARG A 1 84 ? -2.066 -6.767 18.008 1.00 56.16 84 ARG A CA 1
ATOM 661 C C . ARG A 1 84 ? -1.719 -5.751 19.107 1.00 56.16 84 ARG A C 1
ATOM 663 O O . ARG A 1 84 ? -2.570 -4.909 19.334 1.00 56.16 84 ARG A O 1
ATOM 670 N N . GLU A 1 85 ? -0.497 -5.684 19.669 1.00 51.03 85 GLU A N 1
ATOM 671 C CA . GLU A 1 85 ? -0.207 -4.690 20.744 1.00 51.03 85 GLU A CA 1
ATOM 672 C C . GLU A 1 85 ? 1.212 -4.056 20.828 1.00 51.03 85 GLU A C 1
ATOM 674 O O . GLU A 1 85 ? 1.310 -2.950 21.346 1.00 51.03 85 GLU A O 1
ATOM 679 N N . ASN A 1 86 ? 2.310 -4.588 20.262 1.00 44.84 86 ASN A N 1
ATOM 680 C CA . ASN A 1 86 ? 3.663 -4.022 20.520 1.00 44.84 86 ASN A CA 1
ATOM 681 C C . ASN A 1 86 ? 4.318 -3.351 19.298 1.00 44.84 86 ASN A C 1
ATOM 683 O O . ASN A 1 86 ? 4.572 -3.968 18.266 1.00 44.84 86 ASN A O 1
ATOM 687 N N . GLY A 1 87 ? 4.528 -2.031 19.389 1.00 50.25 87 GLY A N 1
ATOM 688 C CA . GLY A 1 87 ? 4.307 -1.148 18.246 1.00 50.25 87 GLY A CA 1
ATOM 689 C C . GLY A 1 87 ? 5.471 -0.429 17.566 1.00 50.25 87 GLY A C 1
ATOM 690 O O . GLY A 1 87 ? 5.164 0.485 16.801 1.00 50.25 87 GLY A O 1
ATOM 691 N N . LYS A 1 88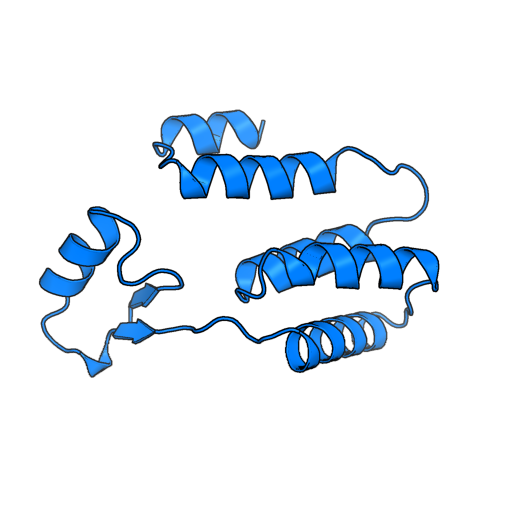 ? 6.743 -0.792 17.772 1.00 51.53 88 LYS A N 1
ATOM 692 C CA . LYS A 1 88 ? 7.871 0.029 17.271 1.00 51.53 88 LYS A CA 1
ATOM 693 C C . LYS A 1 88 ? 8.897 -0.678 16.376 1.00 51.53 88 LYS A C 1
ATOM 695 O O . LYS A 1 88 ? 9.526 0.007 15.584 1.00 51.53 88 LYS A O 1
ATOM 700 N N . LEU A 1 89 ? 9.021 -2.005 16.433 1.00 52.66 89 LEU A N 1
ATOM 701 C CA . LEU A 1 89 ? 10.195 -2.685 15.871 1.00 52.66 89 LEU A CA 1
ATOM 702 C C . LEU A 1 89 ? 10.131 -2.878 14.339 1.00 52.66 89 LEU A C 1
ATOM 704 O O . LEU A 1 89 ? 11.059 -2.511 13.634 1.00 52.66 89 LEU A O 1
ATOM 708 N N . LEU A 1 90 ? 9.020 -3.356 13.763 1.00 52.44 90 LEU A N 1
ATOM 709 C CA . LEU A 1 90 ? 9.011 -3.684 12.322 1.00 52.44 90 LEU A CA 1
ATOM 710 C C . LEU A 1 90 ? 9.016 -2.466 11.378 1.00 52.44 90 LEU A C 1
ATOM 712 O O . LE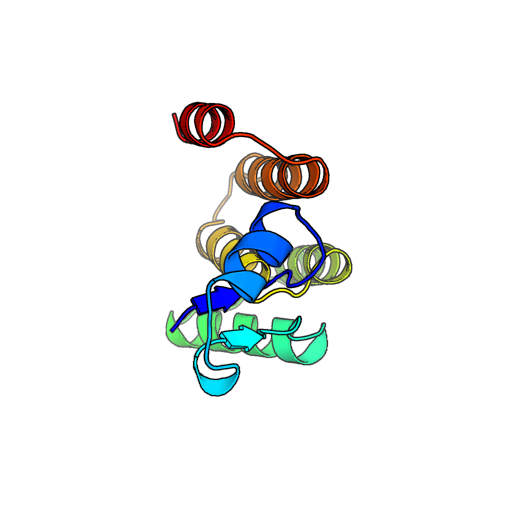U A 1 90 ? 9.570 -2.546 10.286 1.00 52.44 90 LEU A O 1
ATOM 716 N N . VAL A 1 91 ? 8.407 -1.340 11.776 1.00 52.84 91 VAL A N 1
ATOM 717 C CA . VAL A 1 91 ? 8.364 -0.131 10.927 1.00 52.84 91 VAL A CA 1
ATOM 718 C C . VAL A 1 91 ? 9.741 0.526 10.864 1.00 52.84 91 VAL A C 1
ATOM 720 O O . VAL A 1 91 ? 10.128 0.985 9.796 1.00 52.84 91 VAL A O 1
ATOM 723 N N . SER A 1 92 ? 10.503 0.526 11.966 1.00 53.97 92 SER A N 1
ATOM 724 C CA . SER A 1 92 ? 11.880 1.024 11.953 1.00 53.97 92 SER A CA 1
ATOM 725 C C . SER A 1 92 ? 12.786 0.143 11.105 1.00 53.97 92 SER A C 1
ATOM 727 O O . SER A 1 92 ? 13.592 0.693 10.375 1.00 53.97 92 SER A O 1
ATOM 729 N N . HIS A 1 93 ? 12.622 -1.185 11.134 1.00 54.16 93 HIS A N 1
ATOM 730 C CA . HIS A 1 93 ? 13.399 -2.082 10.271 1.00 54.16 93 HIS A CA 1
ATOM 731 C C . HIS A 1 93 ? 13.017 -1.947 8.795 1.00 54.16 93 HIS A C 1
ATOM 733 O O . HIS A 1 93 ? 13.896 -1.887 7.948 1.00 54.16 93 HIS A O 1
ATOM 739 N N . ALA A 1 94 ? 11.728 -1.816 8.460 1.00 54.50 94 ALA A N 1
ATOM 740 C CA . ALA A 1 94 ? 11.321 -1.548 7.080 1.00 54.50 94 ALA A CA 1
ATOM 741 C C . ALA A 1 94 ? 11.866 -0.192 6.594 1.00 54.50 94 ALA A C 1
ATOM 743 O O . ALA A 1 94 ? 12.392 -0.095 5.489 1.00 54.50 94 ALA A O 1
ATOM 744 N N . LEU A 1 95 ? 11.802 0.847 7.433 1.00 53.88 95 LEU A N 1
ATOM 745 C CA . LEU A 1 95 ? 12.329 2.175 7.121 1.00 53.88 95 LEU A CA 1
ATOM 746 C C . LEU A 1 95 ? 13.868 2.212 7.079 1.00 53.88 95 LEU A C 1
ATOM 748 O O . LEU A 1 95 ? 14.426 2.921 6.240 1.00 53.88 95 LEU A O 1
ATOM 752 N N . SER A 1 96 ? 14.560 1.440 7.926 1.00 52.19 96 SER A N 1
ATOM 753 C CA . SER A 1 96 ? 16.021 1.300 7.893 1.00 52.19 96 SER A CA 1
ATOM 754 C C . SER A 1 96 ? 16.449 0.558 6.638 1.00 52.19 96 SER A C 1
ATOM 756 O O . SER A 1 96 ? 17.345 1.033 5.955 1.00 52.19 96 SER A O 1
ATOM 758 N N . TYR A 1 97 ? 15.749 -0.518 6.268 1.00 54.38 97 TYR A N 1
ATOM 759 C CA . TYR A 1 97 ? 15.996 -1.248 5.029 1.00 54.38 97 TYR A CA 1
ATOM 760 C C . TYR A 1 97 ? 15.831 -0.337 3.809 1.00 54.38 97 TYR A C 1
ATOM 762 O O . TYR A 1 97 ? 16.622 -0.402 2.883 1.00 54.38 97 TYR A O 1
ATOM 770 N N . ILE A 1 98 ? 14.858 0.580 3.823 1.00 57.53 98 ILE A N 1
ATOM 771 C CA . ILE A 1 98 ? 14.636 1.553 2.740 1.00 57.53 98 ILE A CA 1
ATOM 772 C C . ILE A 1 98 ? 15.701 2.643 2.719 1.00 57.53 98 ILE A C 1
ATOM 774 O O . ILE A 1 98 ? 16.199 2.985 1.652 1.00 57.53 98 ILE A O 1
ATOM 778 N N . THR A 1 99 ? 16.056 3.196 3.879 1.00 54.28 99 THR A N 1
ATOM 779 C CA . THR A 1 99 ? 17.097 4.233 3.991 1.00 54.28 99 THR A CA 1
ATOM 780 C C . THR A 1 99 ? 18.452 3.677 3.565 1.00 54.28 99 THR A C 1
ATOM 782 O O . THR A 1 99 ? 19.203 4.331 2.841 1.00 54.28 99 THR A O 1
ATOM 785 N N . ALA A 1 100 ? 18.732 2.439 3.957 1.00 49.00 100 ALA A N 1
ATOM 786 C CA . ALA A 1 100 ? 19.951 1.742 3.619 1.00 49.00 100 ALA A CA 1
ATOM 787 C C . ALA A 1 100 ? 19.951 1.265 2.152 1.00 49.00 100 ALA A C 1
ATOM 789 O O . ALA A 1 100 ? 20.917 1.516 1.440 1.00 49.00 100 ALA A O 1
ATOM 790 N N . ALA A 1 101 ? 18.839 0.738 1.622 1.00 50.06 101 ALA A N 1
ATOM 791 C CA . ALA A 1 101 ? 18.704 0.415 0.195 1.00 50.06 101 ALA A CA 1
ATOM 792 C C . ALA A 1 101 ? 18.803 1.657 -0.710 1.00 50.06 101 ALA A C 1
ATOM 794 O O . ALA A 1 101 ? 19.370 1.579 -1.796 1.00 50.06 101 ALA A O 1
ATOM 795 N N . ARG A 1 102 ? 18.320 2.823 -0.254 1.00 46.28 102 ARG A N 1
ATOM 796 C CA . ARG A 1 102 ? 18.495 4.112 -0.950 1.00 46.28 102 ARG A CA 1
ATOM 797 C C . ARG A 1 102 ? 19.952 4.589 -0.955 1.00 46.28 102 ARG A C 1
ATOM 799 O O . ARG A 1 102 ? 20.306 5.419 -1.785 1.00 46.28 102 ARG A O 1
ATOM 806 N N . SER A 1 103 ? 20.775 4.075 -0.042 1.00 49.91 103 SER A N 1
ATOM 807 C CA . SER A 1 103 ? 22.196 4.418 0.098 1.00 49.91 103 SER A CA 1
ATOM 808 C C . SER A 1 103 ? 23.128 3.352 -0.505 1.00 49.91 103 SER A C 1
ATOM 810 O O . SER A 1 103 ? 24.326 3.592 -0.600 1.00 49.91 103 SER A O 1
ATOM 812 N N . GLY A 1 104 ? 22.572 2.222 -0.969 1.00 42.44 104 GLY A N 1
ATOM 813 C CA . GLY A 1 104 ? 23.296 1.077 -1.523 1.00 42.44 104 GLY A CA 1
ATOM 814 C C . GLY A 1 104 ? 23.944 0.225 -0.431 1.00 42.44 104 GLY A C 1
ATOM 815 O O . GLY A 1 104 ? 25.060 0.515 -0.021 1.00 42.44 104 GLY A O 1
ATOM 816 N N . LEU A 1 105 ? 23.258 -0.830 0.019 1.00 45.81 105 LEU A N 1
ATOM 817 C CA . LEU A 1 105 ? 23.853 -1.853 0.888 1.00 45.81 105 LEU A CA 1
ATOM 818 C C . LEU A 1 105 ? 24.441 -2.993 0.060 1.00 45.81 105 LEU A C 1
ATOM 820 O O . LEU A 1 105 ? 23.898 -3.359 -0.986 1.00 45.81 105 LEU A O 1
ATOM 824 N N . SER A 1 106 ? 25.530 -3.560 0.567 1.00 49.41 106 SER A N 1
ATOM 825 C CA . SER A 1 106 ? 26.116 -4.811 0.081 1.00 49.41 106 SER A CA 1
ATOM 826 C C . SER A 1 106 ? 25.392 -6.028 0.678 1.00 49.41 106 SER A C 1
ATOM 828 O O . SER A 1 106 ? 24.833 -5.938 1.771 1.00 49.41 106 SER A O 1
ATOM 830 N N . ASP A 1 107 ? 25.401 -7.172 -0.020 1.00 40.81 107 ASP A N 1
ATOM 831 C CA . ASP A 1 107 ? 24.684 -8.399 0.389 1.00 40.81 107 ASP A CA 1
ATOM 832 C C . ASP A 1 107 ? 25.016 -8.852 1.827 1.00 40.81 107 ASP A C 1
ATOM 834 O O . ASP A 1 107 ? 24.147 -9.362 2.532 1.00 40.81 107 ASP A O 1
ATOM 838 N N . SER A 1 108 ? 26.234 -8.581 2.308 1.00 37.62 108 SER A N 1
ATOM 839 C CA . SER A 1 108 ? 26.666 -8.893 3.677 1.00 37.62 108 SER A CA 1
ATOM 840 C C . SER A 1 108 ? 25.928 -8.102 4.760 1.00 37.62 108 SER A C 1
ATOM 842 O O . SER A 1 108 ? 25.697 -8.613 5.849 1.00 37.62 108 SER A O 1
ATOM 844 N N . GLU A 1 109 ? 25.522 -6.863 4.481 1.00 47.59 109 GLU A N 1
ATOM 845 C CA . GLU A 1 109 ? 24.817 -6.029 5.464 1.00 47.59 109 GLU A CA 1
ATOM 846 C C . GLU A 1 109 ? 23.327 -6.391 5.544 1.00 47.59 109 GLU A C 1
ATOM 848 O O . GLU A 1 109 ? 22.677 -6.167 6.564 1.00 47.59 109 GLU A O 1
ATOM 853 N N . VAL A 1 110 ? 22.782 -6.985 4.476 1.00 48.84 110 VAL A N 1
ATOM 854 C CA . VAL A 1 110 ? 21.409 -7.505 4.437 1.00 48.84 110 VAL A CA 1
ATOM 855 C C . VAL A 1 110 ? 21.271 -8.757 5.306 1.00 48.84 110 VAL A C 1
ATOM 857 O O . VAL A 1 110 ? 20.272 -8.886 6.014 1.00 48.84 110 VAL A O 1
ATOM 860 N N . GLU A 1 111 ? 22.264 -9.651 5.296 1.00 49.47 111 GLU A N 1
ATOM 861 C CA . GLU A 1 111 ? 22.252 -10.866 6.124 1.00 49.47 111 GLU A CA 1
ATOM 862 C C . GLU A 1 111 ? 22.354 -10.562 7.628 1.00 49.47 111 GLU A C 1
ATOM 864 O O . GLU A 1 111 ? 21.663 -11.199 8.427 1.00 49.47 111 GLU A O 1
ATOM 869 N N . ASP A 1 112 ? 23.114 -9.536 8.020 1.00 45.75 112 ASP A N 1
ATOM 870 C CA . ASP A 1 112 ? 23.251 -9.121 9.425 1.00 45.75 112 ASP A CA 1
ATOM 871 C C . ASP A 1 112 ? 21.977 -8.473 10.004 1.00 45.75 112 ASP A C 1
ATOM 873 O O . ASP A 1 112 ? 21.755 -8.498 11.213 1.00 45.75 112 ASP A O 1
ATOM 877 N N . LEU A 1 113 ? 21.097 -7.927 9.159 1.00 45.78 113 LEU A N 1
ATOM 878 C CA . LEU A 1 113 ? 19.833 -7.292 9.565 1.00 45.78 113 LEU A CA 1
ATOM 879 C C . LEU A 1 113 ? 18.682 -8.286 9.802 1.00 45.78 113 LEU A C 1
ATOM 881 O O . LEU A 1 113 ? 17.641 -7.901 10.343 1.00 45.78 113 LEU A O 1
ATOM 885 N N . VAL A 1 114 ? 18.845 -9.538 9.368 1.00 45.88 114 VAL A N 1
ATOM 886 C CA . VAL A 1 114 ? 17.830 -10.607 9.447 1.00 45.88 114 VAL A CA 1
ATOM 887 C C . VAL A 1 114 ? 18.070 -11.546 10.642 1.00 45.88 114 VAL A C 1
ATOM 889 O O . VAL A 1 114 ? 17.243 -12.421 10.912 1.00 45.88 114 VAL A O 1
ATOM 892 N N . ARG A 1 115 ? 19.157 -11.345 11.393 1.00 34.16 115 ARG A N 1
ATOM 893 C CA . ARG A 1 115 ? 19.509 -12.132 12.580 1.00 34.16 115 ARG A CA 1
ATOM 894 C C . ARG A 1 115 ? 19.007 -11.500 13.877 1.00 34.16 115 ARG A C 1
ATOM 896 O O . ARG A 1 115 ? 18.589 -12.286 14.757 1.00 34.16 115 ARG A O 1
#

pLDDT: mean 70.36, std 18.18, range [34.16, 97.12]

InterPro domains:
  IPR052752 NACHT and WD repeat domain-containing protein [PTHR19871] (2-82)

Foldseek 3Di:
DDEDACCPLDPVNVVVVVVPPDCVVYHYQYFPAQVSLLVVLQVVQVVVVHDADPVLVVVLSVQVVVTRGPVSSVLSSVQRVPDDDDDDPSVVLSVVCVVPVSVDDDPVVVVVSVD

Organism: Parascaris equorum (NCBI:txid6256)

Secondary structure (DSSP, 8-state):
-EEES-TTSSHHHHHHHHH-S-GGGEEE-----HHHHHHHHHHHHHHTT----HHHHHHHHHHHHH---HHHHHHHHHHHHH-SS--SHHHHHHHHHHHHHTT---HHHHHHT--

Sequence (115 aa):
FFVSITPEASRIGTTIKRLVEDDEQYVHVPPLGMGLGLEVIAEWMKLVGRTLTARQWDLVTKALAYCTLPLFVKLIYATVARKRENGKLLVSHALSYITAARSGLSDSEVEDLVR

Radius of gyration: 16.2 Å; chains: 1; bounding box: 38×22×46 Å